Protein AF-A0AA40HRS0-F1 (afdb_monomer_lite)

InterPro domains:
  IPR004364 Aminoacyl-tRNA synthetase, class II (D/K/N) [PF00152] (25-100)
  IPR045864 Class II Aminoacyl-tRNA synthetase/Biotinyl protein ligase (BPL) and lipoyl protein ligase (LPL) [G3DSA:3.30.930.10] (1-107)
  IPR045864 Class II Aminoacyl-tRNA synthetase/Biotinyl protein ligase (BPL) and lipoyl protein ligase (LPL) [SSF55681] (25-100)

Structure (mmCIF, N/CA/C/O backbone):
data_AF-A0AA40HRS0-F1
#
_entry.id   AF-A0AA40HRS0-F1
#
loop_
_atom_site.group_PDB
_atom_site.id
_atom_site.type_symbol
_atom_site.label_atom_id
_atom_site.label_alt_id
_atom_site.label_comp_id
_atom_site.label_asym_id
_atom_site.label_entity_id
_atom_site.label_seq_id
_atom_site.pdbx_PDB_ins_code
_atom_site.Cartn_x
_atom_site.Cartn_y
_atom_site.Cartn_z
_atom_site.occupancy
_atom_site.B_iso_or_equiv
_atom_site.auth_seq_id
_atom_site.auth_comp_id
_atom_site.auth_asym_id
_atom_site.auth_atom_id
_atom_site.pdbx_PDB_model_num
ATOM 1 N N . MET A 1 1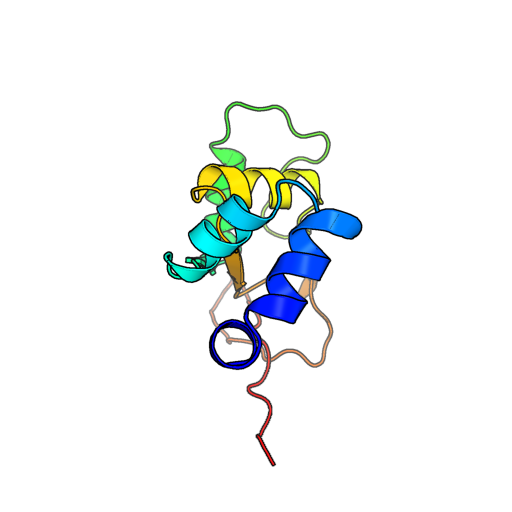 ? 8.165 -14.878 -22.485 1.00 63.72 1 MET A N 1
ATOM 2 C CA . MET A 1 1 ? 7.855 -13.561 -21.877 1.00 63.72 1 MET A CA 1
ATOM 3 C C . MET A 1 1 ? 8.336 -12.490 -22.846 1.00 63.72 1 MET A C 1
ATOM 5 O O . MET A 1 1 ? 9.432 -12.662 -23.360 1.00 63.72 1 MET A O 1
ATOM 9 N N . VAL A 1 2 ? 7.557 -11.436 -23.126 1.00 75.69 2 VAL A N 1
ATOM 10 C CA . VAL A 1 2 ? 7.869 -10.414 -24.160 1.00 75.69 2 VAL A CA 1
ATOM 11 C C . VAL A 1 2 ? 9.295 -9.861 -24.035 1.00 75.69 2 VAL A C 1
ATOM 13 O O . VAL A 1 2 ? 9.987 -9.716 -25.035 1.00 75.69 2 VAL A O 1
ATOM 16 N N . LEU A 1 3 ? 9.775 -9.680 -22.802 1.00 77.12 3 LEU A N 1
ATOM 17 C CA . LEU A 1 3 ? 11.139 -9.234 -22.497 1.00 77.12 3 LEU A CA 1
ATOM 18 C C . LEU A 1 3 ? 12.250 -10.132 -23.076 1.00 77.12 3 LEU A C 1
ATOM 20 O O . LEU A 1 3 ? 13.326 -9.634 -23.383 1.00 77.12 3 LEU A O 1
ATOM 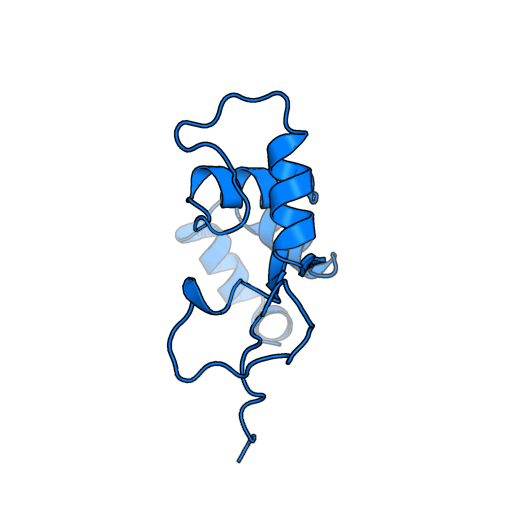24 N N . ALA A 1 4 ? 12.000 -11.435 -23.226 1.00 78.00 4 ALA A N 1
ATOM 25 C CA . ALA A 1 4 ? 12.944 -12.386 -23.820 1.00 78.00 4 ALA A CA 1
ATOM 26 C C . ALA A 1 4 ? 12.735 -12.564 -25.332 1.00 78.00 4 ALA A C 1
ATOM 28 O O . ALA A 1 4 ? 13.667 -12.919 -26.044 1.00 78.00 4 ALA A O 1
ATOM 29 N N . SER A 1 5 ? 11.511 -12.343 -25.816 1.00 83.12 5 SER A N 1
ATOM 30 C CA . SER A 1 5 ? 11.137 -12.570 -27.215 1.00 83.12 5 SER A CA 1
ATOM 31 C C . SER A 1 5 ? 11.406 -11.360 -28.116 1.00 83.12 5 SER A C 1
ATOM 33 O O . SER A 1 5 ? 11.691 -11.555 -29.291 1.00 83.12 5 SER A O 1
ATOM 35 N N . CYS A 1 6 ? 11.346 -10.136 -27.576 1.00 87.62 6 CYS A N 1
ATOM 36 C CA . CYS A 1 6 ? 11.470 -8.887 -28.339 1.00 87.62 6 CYS A CA 1
ATOM 37 C C . CYS A 1 6 ? 12.424 -7.882 -27.651 1.00 87.62 6 CYS A C 1
ATOM 39 O O . CYS A 1 6 ? 11.984 -6.829 -27.182 1.00 87.62 6 CYS A O 1
ATOM 41 N N . PRO A 1 7 ? 13.733 -8.177 -27.540 1.00 85.12 7 PRO A N 1
ATOM 42 C CA . PRO A 1 7 ? 14.678 -7.306 -26.833 1.00 85.12 7 PRO A CA 1
ATOM 43 C C . PRO A 1 7 ? 14.905 -5.954 -27.533 1.00 85.12 7 PRO A C 1
ATOM 45 O O . PRO A 1 7 ? 15.162 -4.953 -26.864 1.00 85.12 7 PRO A O 1
ATOM 48 N N . GLU A 1 8 ? 14.788 -5.909 -28.861 1.00 86.25 8 GLU A N 1
ATOM 49 C CA . GLU A 1 8 ? 14.982 -4.698 -29.670 1.00 86.25 8 GLU A CA 1
ATOM 50 C C . GLU A 1 8 ? 13.875 -3.664 -29.424 1.00 86.25 8 GLU A C 1
ATOM 52 O O . GLU A 1 8 ? 14.166 -2.496 -29.158 1.00 86.25 8 GLU A O 1
ATOM 57 N N . ASP A 1 9 ? 12.616 -4.107 -29.392 1.00 86.06 9 ASP A N 1
ATOM 58 C CA . ASP A 1 9 ? 11.467 -3.250 -29.079 1.00 86.06 9 ASP A CA 1
ATOM 59 C C . ASP A 1 9 ? 11.546 -2.713 -27.645 1.00 86.06 9 ASP A C 1
ATOM 61 O O . ASP A 1 9 ? 11.296 -1.536 -27.382 1.00 86.06 9 ASP A O 1
ATOM 65 N N . VAL A 1 10 ? 11.967 -3.556 -26.697 1.00 85.44 10 VAL A N 1
ATOM 66 C CA . VAL A 1 10 ? 12.169 -3.147 -25.299 1.00 85.44 10 VAL A CA 1
ATOM 67 C C . VAL A 1 10 ? 13.286 -2.101 -25.194 1.00 85.44 10 VAL A C 1
ATOM 69 O O . VAL A 1 10 ? 13.153 -1.125 -24.451 1.00 85.44 10 VAL A O 1
ATOM 72 N N . ALA A 1 11 ? 14.370 -2.251 -25.960 1.00 85.62 11 ALA A N 1
ATOM 73 C CA . ALA A 1 11 ? 15.443 -1.263 -26.017 1.00 85.62 11 ALA A CA 1
ATOM 74 C C . ALA A 1 11 ? 14.973 0.074 -26.618 1.00 85.62 11 ALA A C 1
ATOM 76 O O . ALA A 1 11 ? 15.343 1.136 -26.108 1.00 85.62 11 ALA A O 1
ATOM 77 N N . LEU A 1 12 ? 14.120 0.036 -27.647 1.00 87.94 12 LEU A N 1
ATOM 78 C CA . LEU A 1 12 ? 13.479 1.224 -28.214 1.00 87.94 12 LEU A CA 1
ATOM 79 C C . LEU A 1 12 ? 12.628 1.947 -27.153 1.00 87.94 12 LEU A C 1
ATOM 81 O O . LEU A 1 12 ? 12.789 3.153 -26.950 1.00 87.94 12 LEU A O 1
ATOM 85 N N . CYS A 1 13 ? 11.791 1.213 -26.415 1.00 85.69 13 CYS A N 1
ATOM 86 C CA . CYS A 1 13 ? 10.978 1.753 -25.322 1.00 85.69 13 CYS A CA 1
ATOM 87 C C . CYS A 1 13 ? 11.836 2.408 -24.228 1.00 85.69 13 CYS A C 1
ATOM 89 O O . CYS A 1 13 ? 11.544 3.528 -23.800 1.00 85.69 13 CYS A O 1
ATOM 91 N N . HIS A 1 14 ? 12.930 1.761 -23.809 1.00 86.00 14 HIS A N 1
ATOM 92 C CA . HIS A 1 14 ? 13.864 2.342 -22.839 1.00 86.00 14 HIS A CA 1
ATOM 93 C C . HIS A 1 14 ? 14.542 3.615 -23.356 1.00 86.00 14 HIS A C 1
ATOM 95 O O . HIS A 1 14 ? 14.833 4.510 -22.569 1.00 86.00 14 HIS A O 1
ATOM 101 N N . ARG A 1 15 ? 14.800 3.717 -24.663 1.00 84.75 15 ARG A N 1
ATOM 102 C CA . ARG A 1 15 ? 15.469 4.881 -25.254 1.00 84.75 15 ARG A CA 1
ATOM 103 C C . ARG A 1 15 ? 14.539 6.079 -25.435 1.00 84.75 15 ARG A C 1
ATOM 105 O O . ARG A 1 15 ? 14.973 7.203 -25.202 1.00 84.75 15 ARG A O 1
ATOM 112 N N . PHE A 1 16 ? 13.302 5.852 -25.873 1.00 88.31 16 PHE A N 1
ATOM 113 C CA . PHE A 1 16 ? 12.422 6.932 -26.338 1.00 88.31 16 PHE A CA 1
ATOM 114 C C . PHE A 1 16 ? 11.215 7.213 -25.440 1.00 88.31 16 PHE A C 1
ATOM 116 O O . PHE A 1 16 ? 10.691 8.321 -25.486 1.00 88.31 16 PHE A O 1
ATOM 123 N N . ILE A 1 17 ? 10.775 6.249 -24.627 1.00 85.44 17 ILE A N 1
ATOM 124 C CA . ILE A 1 17 ? 9.573 6.395 -23.789 1.00 85.44 17 ILE A CA 1
ATOM 125 C C . ILE A 1 17 ? 9.958 6.559 -22.319 1.00 85.44 17 ILE A C 1
ATOM 127 O O . ILE A 1 17 ? 9.468 7.461 -21.645 1.00 85.44 17 ILE A O 1
ATOM 131 N N . ALA A 1 18 ? 10.838 5.692 -21.816 1.00 78.62 18 ALA A N 1
ATOM 132 C CA . ALA A 1 18 ? 11.145 5.604 -20.390 1.00 78.62 18 ALA A CA 1
ATOM 133 C C . ALA A 1 18 ? 12.661 5.531 -20.117 1.00 78.62 18 ALA A C 1
ATOM 135 O O . ALA A 1 18 ? 13.150 4.517 -19.597 1.00 78.62 18 ALA A O 1
ATOM 136 N N . PRO A 1 19 ? 13.422 6.595 -20.444 1.00 78.25 19 PRO A N 1
ATOM 137 C CA . PRO A 1 19 ? 14.849 6.644 -20.149 1.00 78.25 19 PRO A CA 1
ATOM 138 C C . PRO A 1 19 ? 15.093 6.521 -18.639 1.00 78.25 19 PRO A C 1
ATOM 140 O O . PRO A 1 19 ? 14.424 7.158 -17.828 1.00 78.25 19 PRO A O 1
ATOM 143 N N . GLY A 1 20 ? 16.038 5.659 -18.254 1.00 78.69 20 GLY A N 1
ATOM 144 C CA . GLY A 1 20 ? 16.412 5.427 -16.851 1.00 78.69 20 GLY A CA 1
ATOM 145 C C . GLY A 1 20 ? 15.509 4.467 -16.063 1.00 78.69 20 GLY A C 1
ATOM 146 O O . GLY A 1 20 ? 15.783 4.215 -14.895 1.00 78.69 20 GLY A O 1
ATOM 147 N N . GLN A 1 21 ? 14.461 3.888 -16.666 1.00 82.94 21 GLN A N 1
ATOM 148 C CA . GLN A 1 21 ? 13.611 2.892 -15.984 1.00 82.94 21 GLN A CA 1
ATOM 149 C C . GLN A 1 21 ? 14.105 1.446 -16.132 1.00 82.94 21 GLN A C 1
ATOM 151 O O . GLN A 1 21 ? 13.599 0.560 -15.446 1.00 82.94 21 GLN A O 1
ATOM 156 N N . LYS A 1 22 ? 15.107 1.203 -16.989 1.00 84.81 22 LYS A N 1
ATOM 157 C CA . LYS A 1 22 ? 15.657 -0.136 -17.240 1.00 84.81 22 LYS A CA 1
ATOM 158 C C . LYS A 1 22 ? 16.158 -0.796 -15.954 1.00 84.81 22 LYS A C 1
ATOM 160 O O . LYS A 1 22 ? 15.736 -1.903 -15.639 1.00 84.81 22 LYS A O 1
ATOM 165 N N . ASP A 1 23 ? 16.987 -0.094 -15.185 1.00 86.94 23 ASP A N 1
ATOM 166 C CA . ASP A 1 23 ? 17.586 -0.645 -13.964 1.00 86.94 23 ASP A CA 1
ATOM 167 C C . ASP A 1 23 ? 16.525 -0.939 -12.901 1.00 86.94 23 ASP A C 1
ATOM 169 O O . ASP A 1 23 ? 16.581 -1.959 -12.218 1.00 86.94 23 ASP A O 1
ATOM 173 N N . ARG A 1 24 ? 15.499 -0.084 -12.808 1.00 85.75 24 ARG A N 1
ATOM 174 C CA . ARG A 1 24 ? 14.356 -0.312 -11.921 1.00 85.75 24 ARG A CA 1
ATOM 175 C C . ARG A 1 24 ? 13.552 -1.539 -12.348 1.00 85.75 24 ARG A C 1
ATOM 177 O O . ARG A 1 24 ? 13.173 -2.330 -11.489 1.00 85.75 24 ARG A O 1
ATOM 184 N N . LEU A 1 25 ? 13.296 -1.708 -13.645 1.00 86.56 25 LEU A N 1
ATOM 185 C CA . LEU A 1 25 ? 12.587 -2.876 -14.165 1.00 86.56 25 LEU A CA 1
ATOM 186 C C . LEU A 1 25 ? 13.383 -4.161 -13.904 1.00 86.56 25 LEU A C 1
ATOM 188 O O . LEU A 1 25 ? 12.827 -5.136 -13.410 1.00 86.56 25 LEU A O 1
ATOM 192 N N . GLU A 1 26 ? 14.687 -4.157 -14.175 1.00 87.31 26 GLU A N 1
ATOM 193 C CA . GLU A 1 26 ? 15.554 -5.304 -13.897 1.00 87.31 26 GLU A CA 1
ATOM 194 C C . GLU A 1 26 ? 15.631 -5.624 -12.400 1.00 87.31 26 GLU A C 1
ATOM 196 O O . GLU A 1 26 ? 15.594 -6.796 -12.028 1.00 87.31 26 GLU A O 1
ATOM 201 N N . HIS A 1 27 ? 15.693 -4.605 -11.537 1.00 88.38 27 HIS A N 1
ATOM 202 C CA . HIS A 1 27 ? 15.617 -4.779 -10.084 1.00 88.38 27 HIS A CA 1
ATOM 203 C C . HIS A 1 27 ? 14.300 -5.441 -9.677 1.00 88.38 27 HIS A C 1
ATOM 205 O O . HIS A 1 27 ? 14.307 -6.410 -8.925 1.00 88.38 27 HIS A O 1
ATOM 211 N N . MET A 1 28 ? 13.170 -4.982 -10.215 1.00 86.81 28 MET A N 1
ATOM 212 C CA . MET A 1 28 ? 11.862 -5.577 -9.931 1.00 86.81 28 MET A CA 1
ATOM 213 C C . MET A 1 28 ? 11.755 -7.027 -10.415 1.00 86.81 28 MET A C 1
ATOM 215 O O . MET A 1 28 ? 11.168 -7.844 -9.721 1.00 86.81 28 MET A O 1
ATOM 219 N N . LEU A 1 29 ? 12.334 -7.364 -11.571 1.00 87.50 29 LEU A N 1
ATOM 220 C CA . LEU A 1 29 ? 12.297 -8.724 -12.125 1.00 87.50 29 LEU A CA 1
ATOM 221 C C . LEU A 1 29 ? 13.179 -9.718 -11.356 1.00 87.50 29 LEU A C 1
ATOM 223 O O . LEU A 1 29 ? 12.912 -10.916 -11.388 1.00 87.50 29 LEU A O 1
ATOM 227 N N . LYS A 1 30 ? 14.246 -9.239 -10.706 1.00 89.31 30 LYS A N 1
ATOM 228 C CA . LYS A 1 30 ? 15.177 -10.079 -9.933 1.00 89.31 30 LYS A CA 1
ATOM 229 C C . LYS A 1 30 ? 14.692 -10.370 -8.515 1.00 89.31 30 LYS A C 1
ATOM 231 O O . LYS A 1 30 ? 15.149 -11.339 -7.918 1.00 89.31 30 LYS A O 1
ATOM 236 N N . ASN A 1 31 ? 13.821 -9.525 -7.969 1.00 89.44 31 ASN A N 1
ATOM 237 C CA . ASN A 1 31 ? 13.355 -9.633 -6.593 1.00 89.44 31 ASN A CA 1
ATOM 238 C C . ASN A 1 31 ? 11.932 -10.190 -6.534 1.00 89.44 31 ASN A C 1
ATOM 240 O O . ASN A 1 31 ? 11.087 -9.870 -7.367 1.00 89.44 31 ASN A O 1
ATOM 244 N N . ASN A 1 32 ? 11.648 -10.980 -5.501 1.00 89.38 32 ASN A N 1
ATOM 245 C CA . ASN A 1 32 ? 10.286 -11.425 -5.238 1.00 89.38 32 ASN A CA 1
ATOM 246 C C . ASN A 1 32 ? 9.451 -10.268 -4.693 1.00 89.38 32 ASN A C 1
ATOM 248 O O . ASN A 1 32 ? 9.933 -9.459 -3.901 1.00 89.38 32 ASN A O 1
ATOM 252 N N . PHE A 1 33 ? 8.184 -10.218 -5.093 1.00 91.62 33 PHE A N 1
ATOM 253 C CA . PHE A 1 33 ? 7.247 -9.242 -4.555 1.00 91.62 33 PHE A CA 1
ATOM 254 C C . PHE A 1 33 ? 6.884 -9.602 -3.120 1.00 91.62 33 PHE A C 1
ATOM 256 O O . PHE A 1 33 ? 6.642 -10.767 -2.795 1.00 91.62 33 PHE A O 1
ATOM 263 N N . LEU A 1 34 ? 6.856 -8.586 -2.262 1.00 93.69 34 LEU A N 1
ATOM 264 C CA . LEU A 1 34 ? 6.519 -8.761 -0.859 1.00 93.69 34 LEU A CA 1
ATOM 265 C C . LEU A 1 34 ? 4.997 -8.790 -0.714 1.00 93.69 34 LEU A C 1
ATOM 267 O O . LEU A 1 34 ? 4.304 -8.000 -1.349 1.00 93.69 34 LEU A O 1
ATOM 271 N N . THR A 1 35 ? 4.476 -9.669 0.135 1.00 95.50 35 THR A N 1
ATOM 272 C CA . THR A 1 35 ? 3.074 -9.632 0.564 1.00 95.50 35 THR A CA 1
ATOM 273 C C . THR A 1 35 ? 3.044 -9.436 2.070 1.00 95.50 35 THR A C 1
ATOM 275 O O . THR A 1 35 ? 3.673 -10.209 2.787 1.00 95.50 35 THR A O 1
ATOM 278 N N . ILE A 1 36 ? 2.338 -8.408 2.529 1.00 96.00 36 ILE A N 1
ATOM 279 C CA . ILE A 1 36 ? 2.150 -8.078 3.946 1.00 96.00 36 ILE A CA 1
ATOM 280 C C . ILE A 1 36 ? 0.665 -7.883 4.232 1.00 96.00 36 ILE A C 1
ATOM 282 O O . ILE A 1 36 ? -0.111 -7.505 3.355 1.00 96.00 36 ILE A O 1
ATOM 286 N N . SER A 1 37 ? 0.248 -8.136 5.461 1.00 95.75 37 SER A N 1
ATOM 287 C CA . SER A 1 37 ? -1.091 -7.793 5.923 1.00 95.75 37 SER A CA 1
ATOM 288 C C . SER A 1 37 ? -1.245 -6.283 6.129 1.00 95.75 37 SER A C 1
ATOM 290 O O . SER A 1 37 ? -0.275 -5.555 6.351 1.00 95.75 37 SER A O 1
ATOM 292 N N . TYR A 1 38 ? -2.485 -5.798 6.097 1.00 95.62 38 TYR A N 1
ATOM 293 C CA . TYR A 1 38 ? -2.812 -4.417 6.444 1.00 95.62 38 TYR A CA 1
ATOM 294 C C . TYR A 1 38 ? -2.351 -4.063 7.865 1.00 95.62 38 TYR A C 1
ATOM 296 O O . TYR A 1 38 ? -1.831 -2.973 8.088 1.00 95.62 38 TYR A O 1
ATOM 304 N N . THR A 1 39 ? -2.486 -4.992 8.815 1.00 95.06 39 THR A N 1
ATOM 305 C CA . THR A 1 39 ? -2.034 -4.789 10.197 1.00 95.06 39 THR A CA 1
ATOM 306 C C . THR A 1 39 ? -0.523 -4.556 10.257 1.00 95.06 39 THR A C 1
ATOM 308 O O . THR A 1 39 ? -0.094 -3.556 10.830 1.00 95.06 39 THR A O 1
ATOM 311 N N . GLU A 1 40 ? 0.274 -5.390 9.581 1.00 96.38 40 GLU A N 1
ATOM 312 C CA . GLU A 1 40 ? 1.728 -5.190 9.475 1.00 96.38 40 GLU A CA 1
ATOM 313 C C . GLU A 1 40 ? 2.072 -3.866 8.780 1.00 96.38 40 GLU A C 1
ATOM 315 O O . GLU A 1 40 ? 2.963 -3.142 9.221 1.00 96.38 40 GLU A O 1
ATOM 320 N N . ALA A 1 41 ? 1.343 -3.503 7.719 1.00 97.06 41 ALA A N 1
ATOM 321 C CA . ALA A 1 41 ? 1.549 -2.237 7.022 1.00 97.06 41 ALA A CA 1
ATOM 322 C C . ALA A 1 41 ? 1.341 -1.030 7.958 1.00 97.06 41 ALA A C 1
ATOM 324 O O . ALA A 1 41 ? 2.172 -0.122 7.985 1.00 97.06 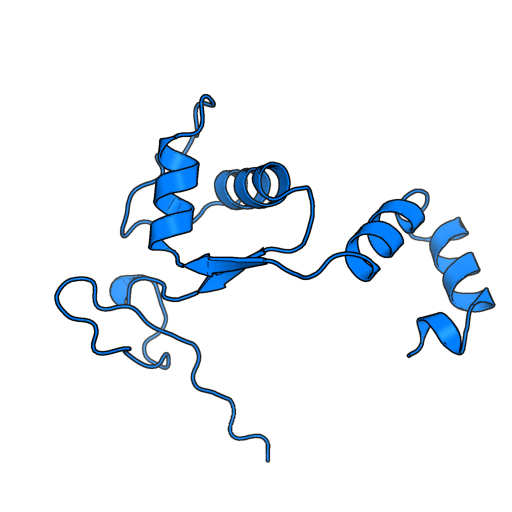41 ALA A O 1
ATOM 325 N N . VAL A 1 42 ? 0.273 -1.029 8.761 1.00 96.62 42 VAL A N 1
ATOM 326 C CA . VAL A 1 42 ? 0.004 0.033 9.746 1.00 96.62 42 VAL A CA 1
ATOM 327 C C . VAL A 1 42 ? 1.070 0.064 10.843 1.00 96.62 42 VAL A C 1
ATOM 329 O O . VAL A 1 42 ? 1.491 1.148 11.243 1.00 96.62 42 VAL A O 1
ATOM 332 N N . GLU A 1 43 ? 1.546 -1.087 11.318 1.00 96.56 43 GLU A N 1
ATOM 333 C CA . GLU A 1 43 ? 2.628 -1.155 12.310 1.00 96.56 43 GLU A CA 1
ATOM 334 C C . GLU A 1 43 ? 3.939 -0.562 11.779 1.00 96.56 43 GLU A C 1
ATOM 336 O O . GLU A 1 43 ? 4.552 0.265 12.458 1.00 96.56 43 GLU A O 1
ATOM 341 N N . ILE A 1 44 ? 4.326 -0.902 10.544 1.00 96.88 44 ILE A N 1
ATOM 342 C CA . ILE A 1 44 ? 5.501 -0.329 9.868 1.00 96.88 44 ILE A CA 1
ATOM 343 C C . ILE A 1 44 ? 5.372 1.194 9.762 1.00 96.88 44 ILE A C 1
ATOM 345 O O . ILE A 1 44 ? 6.321 1.927 10.045 1.00 96.88 44 ILE A O 1
ATOM 349 N N . LEU A 1 45 ? 4.193 1.687 9.377 1.00 96.94 45 LEU A N 1
ATOM 350 C CA . LEU A 1 45 ? 3.937 3.120 9.243 1.00 96.94 45 LEU A CA 1
ATOM 351 C C . LEU A 1 45 ? 3.988 3.841 10.594 1.00 96.94 45 LEU A C 1
ATOM 353 O O . LEU A 1 45 ? 4.555 4.925 10.681 1.00 96.94 45 LEU A O 1
ATOM 357 N N . LYS A 1 46 ? 3.464 3.237 11.665 1.00 95.25 46 LYS A N 1
ATOM 358 C CA . LYS A 1 46 ? 3.527 3.804 13.023 1.00 95.25 46 LYS A CA 1
ATOM 359 C C . LYS A 1 46 ? 4.947 3.865 13.586 1.00 95.25 46 LYS A C 1
ATOM 361 O O . LYS A 1 46 ? 5.240 4.740 14.394 1.00 95.25 46 LYS A O 1
ATOM 366 N N . GLN A 1 47 ? 5.820 2.947 13.176 1.00 95.38 47 GLN A N 1
ATOM 367 C CA . GLN A 1 47 ? 7.235 2.938 13.564 1.00 95.38 47 GLN A CA 1
ATOM 368 C C . GLN A 1 47 ? 8.096 3.892 12.724 1.00 95.38 47 GLN A C 1
ATOM 370 O O . GLN A 1 47 ? 9.270 4.108 13.038 1.00 95.38 47 GLN A O 1
ATOM 375 N N . ALA A 1 48 ? 7.544 4.471 11.656 1.00 93.94 48 ALA A N 1
ATOM 376 C CA . ALA A 1 48 ? 8.278 5.388 10.808 1.00 93.94 48 ALA A CA 1
ATOM 377 C C . ALA A 1 48 ? 8.642 6.670 11.566 1.00 93.94 48 ALA A C 1
ATOM 379 O O . ALA A 1 48 ? 7.810 7.307 12.202 1.00 93.94 48 ALA A O 1
ATOM 380 N N . SER A 1 49 ? 9.890 7.114 11.425 1.00 89.38 49 SER A N 1
ATOM 381 C CA . SER A 1 49 ? 10.353 8.375 12.023 1.00 89.38 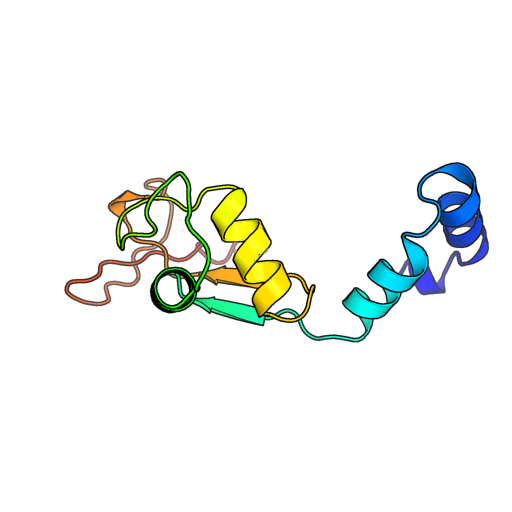49 SER A CA 1
ATOM 382 C C . SER A 1 49 ? 9.920 9.627 11.247 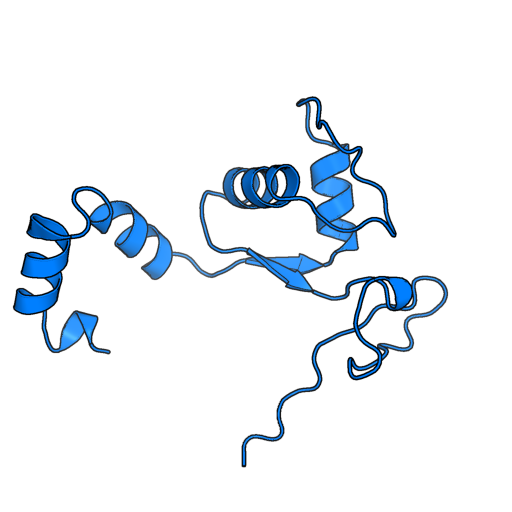1.00 89.38 49 SER A C 1
ATOM 384 O O . SER A 1 49 ? 10.345 10.728 11.589 1.00 89.38 49 SER A O 1
ATOM 386 N N . GLN A 1 50 ? 9.143 9.477 10.169 1.00 90.75 50 GLN A N 1
ATOM 387 C CA . GLN A 1 50 ? 8.672 10.600 9.360 1.00 90.75 50 GLN A CA 1
ATOM 388 C C . GLN A 1 50 ? 7.276 11.041 9.798 1.00 90.75 50 GLN A C 1
ATOM 390 O O . GLN A 1 50 ? 6.444 10.218 10.171 1.00 90.75 50 GLN A O 1
ATOM 395 N N . ASN A 1 51 ? 7.006 12.339 9.690 1.00 91.81 51 ASN A N 1
ATOM 396 C CA . ASN A 1 51 ? 5.670 12.870 9.926 1.00 91.81 51 ASN A CA 1
ATOM 397 C C . ASN A 1 51 ? 4.819 12.666 8.672 1.00 91.81 51 ASN A C 1
ATOM 399 O O . ASN A 1 51 ? 5.181 13.149 7.597 1.00 91.81 51 ASN A O 1
ATOM 403 N N . PHE A 1 52 ? 3.701 11.964 8.823 1.00 95.31 52 PHE A N 1
ATOM 404 C CA . PHE A 1 52 ? 2.683 11.836 7.786 1.00 95.31 52 PHE A CA 1
ATOM 405 C C . PHE A 1 52 ? 1.650 12.950 7.918 1.00 95.31 52 PHE A C 1
ATOM 407 O O . PHE A 1 52 ? 1.361 13.412 9.024 1.00 95.31 52 PHE A O 1
ATOM 414 N N . THR A 1 53 ? 1.091 13.374 6.788 1.00 95.12 53 THR A N 1
ATOM 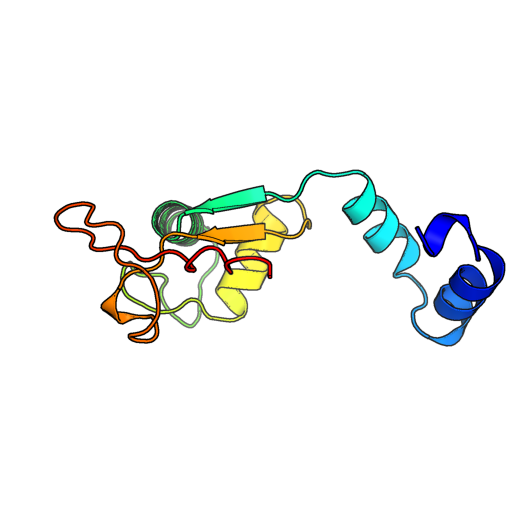415 C CA . THR A 1 53 ? -0.018 14.337 6.774 1.00 95.12 53 THR A CA 1
ATOM 416 C C . THR A 1 53 ? -1.287 13.689 7.326 1.00 95.12 53 THR A C 1
ATOM 418 O O . THR A 1 53 ? -2.026 14.315 8.085 1.00 95.12 53 THR A O 1
ATOM 421 N N . PHE A 1 54 ? -1.515 12.424 6.975 1.00 93.12 54 PHE A N 1
ATOM 422 C CA . PHE A 1 54 ? -2.584 11.583 7.491 1.00 93.12 54 PHE A CA 1
ATOM 423 C C . PHE A 1 54 ? -1.989 10.581 8.473 1.00 93.12 54 PHE A C 1
ATOM 425 O O . PHE A 1 54 ? -1.086 9.827 8.133 1.00 93.12 54 PHE A O 1
ATOM 432 N N . THR A 1 55 ? -2.459 10.568 9.717 1.00 94.25 55 THR A N 1
ATOM 433 C CA . THR A 1 55 ? -1.904 9.652 10.715 1.00 94.25 55 THR A CA 1
ATOM 434 C C . THR A 1 55 ? -2.260 8.203 10.357 1.00 94.25 55 THR A C 1
ATOM 436 O O . THR A 1 55 ? -3.441 7.898 10.178 1.00 94.25 55 THR A O 1
ATOM 439 N N . PRO A 1 56 ? -1.273 7.294 10.245 1.00 93.81 56 PRO A N 1
ATOM 440 C CA . PRO A 1 56 ? -1.542 5.894 9.955 1.00 93.81 56 PRO A CA 1
ATOM 441 C C . PRO A 1 56 ? -2.177 5.216 11.174 1.00 93.81 56 PRO A C 1
ATOM 443 O O . PRO A 1 56 ? -1.526 4.950 12.189 1.00 93.81 56 PRO A O 1
ATOM 446 N N . GLU A 1 57 ? -3.463 4.905 11.060 1.00 94.38 57 GLU A N 1
ATOM 447 C CA . GLU A 1 57 ? -4.244 4.239 12.096 1.00 94.38 57 GLU A CA 1
ATOM 448 C C . GLU A 1 57 ? -4.941 3.000 11.548 1.00 94.38 57 GLU A C 1
ATOM 450 O O . GLU A 1 57 ? -5.283 2.913 10.370 1.00 94.38 57 GLU A O 1
ATOM 455 N N . TRP A 1 58 ? -5.139 2.015 12.424 1.00 94.56 58 TRP A N 1
ATOM 456 C CA . TRP A 1 58 ? -5.817 0.787 12.039 1.00 94.56 58 TRP A CA 1
ATOM 457 C C . TRP A 1 58 ? -7.305 1.086 11.846 1.00 94.56 58 TRP A C 1
ATOM 459 O O . TRP A 1 58 ? -7.933 1.670 12.726 1.00 94.56 58 TRP A O 1
ATOM 469 N N . GLY A 1 59 ? -7.861 0.692 10.701 1.00 92.38 59 GLY A N 1
ATOM 470 C CA . GLY A 1 59 ? -9.229 1.035 10.308 1.00 92.38 59 GLY A CA 1
ATOM 471 C C . GLY A 1 59 ? -9.338 2.317 9.479 1.00 92.38 59 GLY A C 1
ATOM 472 O O . GLY A 1 59 ? -10.446 2.676 9.094 1.00 92.38 59 GLY A O 1
ATOM 473 N N . VAL A 1 60 ? -8.217 2.972 9.151 1.00 93.25 60 VAL A N 1
ATOM 474 C CA . VAL A 1 60 ? -8.154 4.104 8.212 1.00 93.25 60 VAL A CA 1
ATOM 475 C C . VAL A 1 60 ? -7.487 3.661 6.909 1.00 93.25 60 VAL A C 1
ATOM 477 O O . VAL A 1 60 ? -6.547 2.862 6.916 1.00 93.25 60 VAL A O 1
ATOM 480 N N . ASP A 1 61 ? -7.985 4.146 5.774 1.00 93.56 61 ASP A N 1
ATOM 481 C CA . ASP A 1 61 ? -7.426 3.778 4.474 1.00 93.56 61 ASP A CA 1
ATOM 482 C C . ASP A 1 61 ? -5.986 4.296 4.295 1.00 93.56 61 ASP A C 1
ATOM 484 O O . ASP A 1 61 ? -5.566 5.289 4.898 1.00 93.56 61 ASP A O 1
ATOM 488 N N . LEU A 1 62 ? -5.198 3.602 3.473 1.00 95.25 62 LEU A N 1
ATOM 489 C CA . LEU A 1 62 ? -3.823 4.010 3.201 1.00 95.25 62 LEU A CA 1
ATOM 490 C C . LEU A 1 62 ? -3.802 5.116 2.141 1.00 95.25 62 LEU A C 1
ATOM 492 O O . LEU A 1 62 ? -4.381 4.986 1.069 1.00 95.25 62 LEU A O 1
ATOM 496 N N . HIS A 1 63 ? -3.082 6.199 2.426 1.00 95.31 63 HIS A N 1
ATOM 497 C CA . HIS A 1 63 ? -2.869 7.289 1.485 1.00 95.31 63 HIS A CA 1
ATOM 498 C C . HIS A 1 63 ? -1.597 7.066 0.660 1.00 95.31 63 HIS A C 1
ATOM 500 O O . HIS A 1 63 ? -0.692 6.330 1.053 1.00 95.31 63 HIS A O 1
ATOM 506 N N . THR A 1 64 ? -1.464 7.785 -0.454 1.00 96.06 64 THR A N 1
ATOM 507 C CA . THR A 1 64 ? -0.294 7.704 -1.346 1.00 96.06 64 THR A CA 1
ATOM 508 C C . THR A 1 64 ? 1.048 7.924 -0.635 1.00 96.06 64 THR A C 1
ATOM 510 O O . THR A 1 64 ? 2.069 7.375 -1.051 1.00 96.06 64 THR A O 1
ATOM 513 N N . GLU A 1 65 ? 1.092 8.726 0.433 1.00 96.44 65 GLU A N 1
ATOM 514 C CA . GLU A 1 65 ? 2.314 8.890 1.233 1.00 96.44 65 GLU A CA 1
ATOM 515 C C . GLU A 1 65 ? 2.686 7.616 2.009 1.00 96.44 65 GLU A C 1
ATOM 517 O O . GLU A 1 65 ? 3.868 7.271 2.082 1.00 96.44 65 GLU A O 1
ATOM 522 N N . HIS A 1 66 ? 1.687 6.879 2.503 1.00 96.81 66 HIS A N 1
ATOM 523 C CA . HIS A 1 66 ? 1.861 5.595 3.180 1.00 96.81 66 HIS A CA 1
ATOM 524 C C . HIS A 1 66 ? 2.374 4.540 2.201 1.00 96.81 66 HIS A C 1
ATOM 526 O O . HIS A 1 66 ? 3.373 3.878 2.467 1.00 96.81 66 HIS A O 1
ATOM 532 N N . GLU A 1 67 ? 1.750 4.440 1.027 1.00 96.25 67 GLU A N 1
ATOM 533 C CA . GLU A 1 67 ? 2.142 3.492 -0.022 1.00 96.25 67 GLU A CA 1
ATOM 534 C C . GLU A 1 67 ? 3.592 3.710 -0.473 1.00 96.25 67 GLU A C 1
ATOM 536 O O . GLU A 1 67 ? 4.385 2.770 -0.546 1.00 96.25 67 GLU A O 1
ATOM 541 N N . LYS A 1 68 ? 3.976 4.971 -0.722 1.00 95.62 68 LYS A N 1
ATOM 542 C CA . LYS A 1 68 ? 5.353 5.327 -1.095 1.00 95.62 68 LYS A CA 1
ATOM 543 C C . LYS A 1 68 ? 6.350 4.968 0.001 1.00 95.62 68 LYS A C 1
ATOM 545 O O . LYS A 1 68 ? 7.449 4.504 -0.310 1.00 95.62 68 LYS A O 1
ATOM 550 N N . TYR A 1 69 ? 5.983 5.189 1.263 1.00 97.00 69 TYR A N 1
ATOM 551 C CA . TYR A 1 69 ? 6.829 4.813 2.388 1.00 97.00 69 TYR A CA 1
ATOM 552 C C . TYR A 1 69 ? 7.022 3.299 2.457 1.00 97.00 69 TYR A C 1
ATOM 554 O O . TYR A 1 69 ? 8.164 2.853 2.530 1.00 97.00 69 TYR A O 1
ATOM 562 N N . LEU A 1 70 ? 5.943 2.517 2.362 1.00 96.94 70 LEU A N 1
ATOM 563 C CA . LEU A 1 70 ? 5.997 1.053 2.401 1.00 96.94 70 LEU A CA 1
ATOM 564 C C . LEU A 1 70 ? 6.879 0.494 1.280 1.00 96.94 70 LEU A C 1
ATOM 566 O O . LEU A 1 70 ? 7.778 -0.295 1.549 1.00 96.94 70 LEU A O 1
ATOM 570 N N . VAL A 1 71 ? 6.714 0.970 0.042 1.00 95.44 71 VAL A N 1
ATOM 571 C CA . VAL A 1 71 ? 7.566 0.550 -1.086 1.00 95.44 71 VAL A CA 1
ATOM 572 C C . VAL A 1 71 ? 9.041 0.847 -0.810 1.00 95.44 71 VAL A C 1
ATOM 574 O O . VAL A 1 71 ? 9.898 -0.004 -1.051 1.00 95.44 71 VAL A O 1
ATOM 577 N N . LYS A 1 72 ? 9.357 2.032 -0.273 1.00 94.75 72 LYS A N 1
ATOM 578 C CA . LYS A 1 72 ? 10.736 2.402 0.068 1.00 94.75 72 LYS A CA 1
ATOM 579 C C . LYS A 1 72 ? 11.289 1.548 1.212 1.00 94.75 72 LYS A C 1
ATOM 581 O O . LYS A 1 72 ? 12.421 1.078 1.117 1.00 94.75 72 LYS A O 1
ATOM 586 N N . HIS A 1 73 ? 10.498 1.342 2.263 1.00 94.81 73 HIS A N 1
ATOM 587 C CA . HIS A 1 73 ? 10.851 0.537 3.432 1.00 94.81 73 HIS A CA 1
ATOM 588 C C . HIS A 1 73 ? 11.133 -0.919 3.041 1.00 94.81 73 HIS A C 1
ATOM 590 O O . HIS A 1 73 ? 12.109 -1.507 3.495 1.00 94.81 73 HIS A O 1
ATOM 596 N N . CYS A 1 74 ? 10.344 -1.470 2.120 1.00 93.88 74 CYS A N 1
ATOM 597 C CA . CYS A 1 74 ? 10.477 -2.841 1.639 1.00 93.88 74 CYS A CA 1
ATOM 598 C C . CYS A 1 74 ? 11.540 -3.025 0.539 1.00 93.88 74 CYS A C 1
ATOM 600 O O . CYS A 1 74 ? 11.607 -4.095 -0.052 1.00 93.88 74 CYS A O 1
ATOM 602 N N . GLY A 1 75 ? 12.380 -2.022 0.250 1.00 92.38 75 GLY A N 1
ATOM 603 C CA . GLY A 1 75 ? 13.506 -2.164 -0.687 1.00 92.38 75 GLY A CA 1
ATOM 604 C C . GLY A 1 75 ? 13.218 -1.749 -2.134 1.00 92.38 75 GLY A C 1
ATOM 605 O O . GLY A 1 75 ? 13.885 -2.217 -3.059 1.00 92.38 75 GLY A O 1
ATOM 606 N N . ASN A 1 76 ? 12.252 -0.850 -2.344 1.00 92.06 76 ASN A N 1
ATOM 607 C CA . ASN A 1 76 ? 11.831 -0.338 -3.656 1.00 92.06 76 ASN A CA 1
ATOM 608 C C . ASN A 1 76 ? 11.351 -1.432 -4.624 1.00 92.06 76 ASN A C 1
ATOM 610 O O . ASN A 1 76 ? 11.586 -1.367 -5.833 1.00 92.06 76 ASN A O 1
ATOM 614 N N . ILE A 1 77 ? 10.656 -2.428 -4.082 1.00 92.19 77 ILE A N 1
ATOM 615 C CA . ILE A 1 77 ? 9.986 -3.498 -4.826 1.00 92.19 77 ILE A CA 1
ATOM 616 C C . ILE A 1 77 ? 8.464 -3.361 -4.680 1.00 92.19 77 ILE A C 1
ATOM 618 O O . ILE A 1 77 ? 8.001 -2.719 -3.736 1.00 92.19 77 ILE A O 1
ATOM 622 N N . PRO A 1 78 ? 7.663 -3.931 -5.597 1.00 93.19 78 PRO A N 1
ATOM 623 C CA . PRO A 1 78 ? 6.218 -3.997 -5.424 1.00 93.19 78 PRO A CA 1
ATOM 624 C C . PRO A 1 78 ? 5.846 -4.725 -4.128 1.00 93.19 78 PRO A C 1
ATOM 626 O O . PRO A 1 78 ? 6.396 -5.787 -3.822 1.00 93.19 78 PRO A O 1
ATOM 629 N N . VAL A 1 79 ? 4.899 -4.143 -3.393 1.00 95.00 79 VAL A N 1
ATOM 630 C CA . VAL A 1 79 ? 4.371 -4.679 -2.136 1.00 95.00 79 VAL A CA 1
ATOM 631 C C . VAL A 1 79 ? 2.868 -4.873 -2.292 1.00 95.00 79 VAL A C 1
ATOM 633 O O . VAL A 1 79 ? 2.156 -3.937 -2.650 1.00 95.00 79 VAL A O 1
ATOM 636 N N . PHE A 1 80 ? 2.389 -6.080 -2.016 1.00 95.25 80 PHE A N 1
ATOM 637 C CA . PHE A 1 80 ? 0.970 -6.389 -1.907 1.00 95.25 80 PHE A CA 1
ATOM 638 C C . PHE A 1 80 ? 0.539 -6.264 -0.454 1.00 95.25 80 PHE A C 1
ATOM 640 O O . PHE A 1 80 ? 1.124 -6.897 0.423 1.00 95.25 80 PHE A O 1
ATOM 647 N N . VAL A 1 81 ? -0.500 -5.471 -0.212 1.00 95.56 81 VAL A N 1
ATOM 648 C CA . VAL A 1 81 ? -1.141 -5.373 1.099 1.00 95.56 81 VAL A CA 1
ATOM 649 C C . VAL A 1 81 ? -2.440 -6.174 1.054 1.00 95.56 81 VAL A C 1
ATOM 651 O O . VAL A 1 81 ? -3.284 -5.939 0.190 1.00 95.56 81 VAL A O 1
ATOM 654 N N . ILE A 1 82 ? -2.592 -7.141 1.956 1.00 94.25 82 ILE A N 1
ATOM 655 C CA . ILE A 1 82 ? -3.747 -8.051 2.023 1.00 94.25 82 ILE A CA 1
ATOM 656 C C . ILE A 1 82 ? -4.463 -7.946 3.371 1.00 94.25 82 ILE A C 1
ATOM 658 O O . ILE A 1 82 ? -3.949 -7.336 4.304 1.00 94.25 82 ILE A O 1
ATOM 662 N N . ASN A 1 83 ? -5.635 -8.573 3.497 1.00 93.44 83 ASN A N 1
ATOM 663 C CA . ASN A 1 83 ? -6.396 -8.629 4.751 1.00 93.44 83 ASN A CA 1
ATOM 664 C C . ASN A 1 83 ? -6.746 -7.232 5.286 1.00 93.44 83 ASN A C 1
ATOM 666 O O . ASN A 1 83 ? -6.503 -6.912 6.447 1.00 93.44 83 ASN A O 1
ATOM 670 N N . TYR A 1 84 ? -7.304 -6.385 4.417 1.00 94.25 84 TYR A N 1
ATOM 671 C CA . TYR A 1 84 ? -7.823 -5.079 4.829 1.00 94.25 84 TYR A CA 1
ATOM 672 C C . TYR A 1 84 ? -9.040 -5.242 5.749 1.00 94.25 84 TYR A C 1
ATOM 674 O O . TYR A 1 84 ? -9.776 -6.214 5.590 1.00 94.25 84 TYR A O 1
ATOM 682 N N . PRO A 1 85 ? -9.316 -4.286 6.650 1.00 93.44 85 PRO A N 1
ATOM 683 C CA . PRO A 1 85 ? -10.551 -4.258 7.425 1.00 93.44 85 PRO A CA 1
ATOM 684 C C . PRO A 1 85 ? -11.785 -4.307 6.517 1.00 93.44 85 PRO A C 1
ATOM 686 O O . PRO A 1 85 ? -11.861 -3.569 5.530 1.00 93.44 85 PRO A O 1
ATOM 689 N N . LEU A 1 86 ? -12.776 -5.129 6.874 1.00 91.00 86 LEU A N 1
ATOM 690 C CA . LEU A 1 86 ? -14.037 -5.291 6.140 1.00 91.00 86 LEU A CA 1
ATOM 691 C C . LEU A 1 86 ? -14.730 -3.947 5.885 1.00 91.00 86 LEU A C 1
ATOM 693 O O . LEU A 1 86 ? -15.206 -3.697 4.782 1.00 91.00 86 LEU A O 1
ATOM 697 N N . ALA A 1 87 ? -14.721 -3.055 6.879 1.00 90.00 87 ALA A N 1
ATOM 698 C CA . ALA A 1 87 ? -15.346 -1.736 6.794 1.00 90.00 87 ALA A CA 1
ATOM 699 C C . ALA A 1 87 ? -14.708 -0.801 5.746 1.00 90.00 87 ALA A C 1
ATOM 701 O O . ALA A 1 87 ? -15.356 0.146 5.307 1.00 90.00 87 ALA A O 1
ATOM 702 N N . LEU A 1 88 ? -13.459 -1.055 5.337 1.00 91.00 88 LEU A N 1
ATOM 703 C CA . LEU A 1 88 ? -12.731 -0.239 4.358 1.00 91.00 88 LEU A CA 1
ATOM 704 C C . LEU A 1 88 ? -12.879 -0.737 2.919 1.00 91.00 88 LEU A C 1
ATOM 706 O O . LEU A 1 88 ? -12.356 -0.113 1.994 1.00 91.00 88 LEU A O 1
ATOM 710 N N . LYS A 1 89 ? -13.537 -1.878 2.704 1.00 89.50 89 LYS A N 1
ATOM 711 C CA . LYS A 1 89 ? -13.574 -2.529 1.397 1.00 89.50 89 LYS A CA 1
ATOM 712 C C . LYS A 1 89 ? -14.998 -2.791 0.908 1.00 89.50 89 LYS A C 1
ATOM 714 O O . LYS A 1 89 ? -15.936 -2.866 1.697 1.00 89.50 89 LYS A O 1
ATOM 719 N N . PRO A 1 90 ? -15.183 -2.926 -0.417 1.00 90.75 90 PRO A N 1
ATOM 720 C CA . PRO A 1 90 ? -16.496 -3.178 -0.991 1.00 90.75 90 PRO A CA 1
ATOM 721 C C . PRO A 1 90 ? -17.134 -4.485 -0.501 1.00 90.75 90 PRO A C 1
ATOM 723 O O . PRO A 1 90 ? -16.453 -5.489 -0.295 1.00 90.75 90 PRO A O 1
ATOM 726 N N . PHE A 1 91 ? -18.468 -4.497 -0.450 1.00 88.50 91 PHE A N 1
ATOM 727 C CA . PHE A 1 91 ? -19.292 -5.605 0.060 1.00 88.50 91 PHE A CA 1
ATOM 728 C C . PHE A 1 91 ? -19.083 -6.965 -0.636 1.00 88.50 91 PHE A C 1
ATOM 730 O O . PHE A 1 91 ? -19.521 -7.993 -0.129 1.00 88.50 91 PHE A O 1
ATOM 737 N N . TYR A 1 92 ? -18.476 -6.994 -1.827 1.00 87.56 92 TYR A N 1
ATOM 738 C CA . TYR A 1 92 ? -18.259 -8.225 -2.589 1.00 87.56 92 TYR A CA 1
ATOM 739 C C . TYR A 1 92 ? -16.967 -8.965 -2.217 1.00 87.56 92 TYR A C 1
ATOM 741 O O . TYR A 1 92 ? -16.765 -10.087 -2.708 1.00 87.56 92 TYR A O 1
ATOM 749 N N . MET A 1 93 ? -16.100 -8.365 -1.393 1.00 89.38 93 MET A N 1
ATOM 750 C CA . MET A 1 93 ? -14.908 -9.034 -0.875 1.00 89.38 93 MET A CA 1
ATOM 751 C C . MET A 1 93 ? -15.285 -10.147 0.110 1.00 89.38 93 MET A C 1
ATOM 753 O O . MET A 1 93 ? -16.357 -10.130 0.712 1.00 89.38 93 MET A O 1
ATOM 757 N N . ARG A 1 94 ? -14.429 -11.165 0.231 1.00 89.12 94 ARG A N 1
ATOM 758 C CA . ARG A 1 94 ? -14.678 -12.300 1.124 1.00 89.12 94 ARG A CA 1
ATOM 759 C C . ARG A 1 94 ? -14.224 -11.943 2.532 1.00 89.12 94 ARG A C 1
ATOM 761 O O . ARG A 1 94 ? -13.038 -11.684 2.714 1.00 89.12 94 ARG A O 1
ATOM 768 N N . ASP A 1 95 ? -15.143 -12.014 3.490 1.00 90.50 95 ASP A N 1
ATOM 769 C CA . ASP A 1 95 ? -14.829 -11.980 4.920 1.00 90.50 95 ASP A CA 1
ATOM 770 C C . ASP A 1 95 ? -13.948 -13.186 5.289 1.00 90.50 95 ASP A C 1
ATOM 772 O O . ASP A 1 95 ? -14.186 -14.319 4.844 1.00 90.50 95 ASP A O 1
ATOM 776 N N . ASN A 1 96 ? -12.878 -12.923 6.031 1.00 89.50 96 ASN A N 1
ATOM 777 C CA . ASN A 1 96 ? -11.981 -13.942 6.551 1.00 89.50 96 ASN A CA 1
ATOM 778 C C . ASN A 1 96 ? -12.514 -14.603 7.827 1.00 89.50 96 ASN A C 1
ATOM 780 O O . ASN A 1 96 ? -11.980 -15.649 8.194 1.00 89.50 96 ASN A O 1
ATOM 784 N N . GLU A 1 97 ? -13.554 -14.041 8.454 1.00 87.00 97 GLU A N 1
ATOM 785 C CA . GLU A 1 97 ? -14.151 -14.506 9.715 1.00 87.00 97 GLU A CA 1
ATOM 786 C C . GLU A 1 97 ? -13.127 -14.563 10.870 1.00 87.00 97 GLU A C 1
ATOM 788 O O . GLU A 1 97 ? -13.278 -15.296 11.849 1.00 87.00 97 GLU A O 1
ATOM 793 N N . ASP A 1 98 ? -12.056 -13.775 10.766 1.00 82.25 98 ASP A N 1
ATOM 794 C CA . ASP A 1 98 ? -10.925 -13.727 11.685 1.00 82.25 98 ASP A CA 1
ATOM 795 C C . ASP A 1 98 ? -11.206 -12.808 12.884 1.00 82.25 98 ASP A C 1
ATOM 797 O O . ASP A 1 98 ? -10.586 -11.765 13.089 1.00 82.25 98 ASP A O 1
ATOM 801 N N . GLY A 1 99 ? -12.153 -13.237 13.724 1.00 72.06 99 GLY A N 1
ATOM 802 C CA . GLY A 1 99 ? -12.404 -12.661 15.047 1.00 72.06 99 GLY A CA 1
ATOM 803 C C . GLY A 1 99 ? -12.604 -11.131 15.046 1.00 72.06 99 GLY A C 1
ATOM 804 O O . GLY A 1 99 ? -13.170 -10.588 14.103 1.00 72.06 99 GLY A O 1
ATOM 805 N N . PRO A 1 100 ? -12.164 -10.403 16.095 1.00 70.88 100 PRO A N 1
ATOM 806 C CA . PRO A 1 100 ? -12.512 -8.990 16.286 1.00 70.88 100 PRO A CA 1
ATOM 807 C C . PRO A 1 100 ? -11.976 -8.039 15.202 1.00 70.88 100 PRO A C 1
ATOM 809 O O . PRO A 1 100 ? -12.454 -6.911 15.120 1.00 70.88 100 PRO A O 1
ATOM 812 N N . GLN A 1 101 ? -10.994 -8.456 14.394 1.00 72.62 101 GLN A N 1
ATOM 813 C CA . GLN A 1 101 ? -10.399 -7.609 13.354 1.00 72.62 101 GLN A CA 1
ATOM 814 C C . GLN A 1 101 ? -11.198 -7.624 12.042 1.00 72.62 101 GLN A C 1
ATOM 816 O O . GLN A 1 101 ? -11.060 -6.674 11.279 1.00 72.62 101 GLN A O 1
ATOM 821 N N . HIS A 1 102 ? -12.042 -8.639 11.796 1.00 84.06 102 HIS A N 1
ATOM 822 C CA . HIS A 1 102 ? -12.909 -8.755 10.611 1.00 84.06 102 HIS A CA 1
ATOM 823 C C . HIS A 1 102 ? -12.235 -8.255 9.323 1.00 84.06 102 HIS A C 1
ATOM 825 O O . HIS A 1 102 ? -12.547 -7.171 8.816 1.00 84.06 102 HIS A O 1
ATOM 831 N N . THR A 1 103 ? -11.266 -9.010 8.814 1.00 88.88 103 THR A N 1
ATOM 832 C CA . THR A 1 103 ? -10.536 -8.644 7.600 1.00 88.88 103 THR A CA 1
ATOM 833 C C . THR A 1 103 ? -11.131 -9.296 6.358 1.00 88.88 103 THR A C 1
ATOM 835 O O . THR A 1 103 ? -11.873 -10.275 6.419 1.00 88.88 103 THR A O 1
ATOM 838 N N . VAL A 1 104 ? -10.802 -8.750 5.190 1.00 87.19 104 VAL A N 1
ATOM 839 C CA . VAL A 1 104 ? -11.240 -9.277 3.902 1.00 87.19 104 VAL A CA 1
ATOM 840 C C . VAL A 1 104 ? -10.085 -9.608 2.982 1.00 87.19 104 VAL A C 1
ATOM 842 O O . VAL A 1 104 ? -9.050 -8.938 2.951 1.00 87.19 104 VAL A O 1
ATOM 845 N N . ARG A 1 105 ? -10.318 -10.608 2.140 1.00 86.12 105 ARG A N 1
ATOM 846 C CA . ARG A 1 105 ? -9.474 -10.927 0.991 1.00 86.12 105 ARG A CA 1
ATOM 847 C C . ARG A 1 105 ? -10.283 -10.881 -0.292 1.00 86.12 105 ARG A C 1
ATOM 849 O O . ARG A 1 105 ? -11.504 -11.077 -0.297 1.00 86.12 105 ARG A O 1
ATOM 856 N N . GLU A 1 106 ? -9.590 -10.667 -1.402 1.00 78.56 106 GLU A N 1
ATOM 857 C CA . GLU A 1 106 ? -10.203 -10.868 -2.707 1.00 78.56 106 GLU A CA 1
ATOM 858 C C . GLU A 1 106 ? -10.696 -12.314 -2.809 1.00 78.56 106 GLU A C 1
ATOM 860 O O . GLU A 1 106 ? -10.020 -13.262 -2.386 1.00 78.56 106 GLU A O 1
ATOM 865 N N . ARG A 1 107 ? -11.913 -12.499 -3.335 1.00 67.00 107 ARG A N 1
ATOM 866 C CA . ARG A 1 107 ? -12.344 -13.846 -3.699 1.00 67.00 107 ARG A CA 1
ATOM 867 C C . ARG A 1 107 ? -11.374 -14.332 -4.768 1.00 67.00 107 ARG A C 1
ATOM 869 O O . ARG A 1 107 ? -11.130 -13.572 -5.703 1.00 67.00 107 ARG A O 1
ATOM 876 N N . PRO A 1 108 ? -10.838 -15.563 -4.669 1.00 57.38 108 PRO A N 1
ATOM 877 C CA . PRO A 1 108 ? -10.165 -16.129 -5.820 1.00 57.38 108 PRO A CA 1
ATOM 878 C C . PRO A 1 108 ? -11.169 -16.048 -6.965 1.00 57.38 108 PRO A C 1
ATOM 880 O O . PRO A 1 108 ? -12.285 -16.567 -6.835 1.00 57.38 108 PRO A O 1
ATOM 883 N N . ASN A 1 109 ? -10.815 -15.338 -8.040 1.00 50.47 109 ASN A N 1
ATOM 884 C CA . ASN A 1 109 ? -11.549 -15.485 -9.283 1.00 50.47 109 ASN A CA 1
ATOM 885 C C . ASN A 1 109 ? -11.592 -16.992 -9.525 1.00 50.47 109 ASN A C 1
ATOM 887 O O . ASN A 1 109 ? -10.543 -17.641 -9.565 1.00 50.47 109 ASN A O 1
ATOM 891 N N . LYS A 1 110 ? -12.796 -17.567 -9.613 1.00 44.72 110 LYS A N 1
ATOM 892 C CA . LYS A 1 110 ? -12.932 -18.816 -10.352 1.00 44.72 110 LYS A CA 1
ATOM 893 C C . LYS A 1 110 ? -12.374 -18.470 -11.727 1.00 44.72 110 LYS A C 1
ATOM 895 O O . LYS A 1 110 ? -12.975 -17.666 -12.430 1.00 44.72 110 LYS A O 1
ATOM 900 N N . LEU A 1 111 ? -11.153 -18.919 -12.010 1.00 39.78 111 LEU A N 1
ATOM 901 C CA . LEU A 1 111 ? -10.673 -18.964 -13.377 1.00 39.78 111 LEU A CA 1
ATOM 902 C C . LEU A 1 111 ? -11.627 -19.932 -14.077 1.00 39.78 111 LEU A C 1
ATOM 904 O O . LEU A 1 111 ? -11.568 -21.135 -13.819 1.00 39.78 111 LEU A O 1
ATOM 908 N N . ASP A 1 112 ? -12.555 -19.367 -14.841 1.00 38.88 112 ASP A N 1
ATOM 909 C CA . ASP A 1 112 ? -13.124 -20.029 -16.007 1.00 38.88 112 ASP A CA 1
ATOM 910 C C . ASP A 1 112 ? -12.034 -20.136 -17.090 1.00 38.88 112 ASP A C 1
ATOM 912 O O . ASP A 1 112 ? -11.218 -19.185 -17.207 1.00 38.88 112 ASP A O 1
#

Radius of gyration: 18.05 Å; chains: 1; bounding box: 37×34×46 Å

Sequence (112 aa):
MVLASCPEDVALCHRFIAPGQKDRLEHMLKNNFLTISYTEAVEILKQASQNFTFTPEWGVDLHTEHEKYLVKHCGNIPVFVINYPLALKPFYMRDNEDGPQHTVRERPNKLD

Secondary structure (DSSP, 8-state):
-HHHH-HHHHHHHHHHT-TT-HHHHHHHHHSPPEEEEHHHHHHHHHT-SSPPSS---TTSPPPHHHHHHHHHHTTSS-EEEE-EEGGGS-TTSEE---GGG-EEEPPPP---

pLDDT: mean 87.52, std 11.26, range [38.88, 97.06]

Foldseek 3Di:
DCCVVPVPVVVVCCVPPNPPCVVVVVVQVVDDEAEEELVVLLVQQQPDPDDDPDRRDQPDDDDPVSLVVVCVVVPVYHYHYAFHQPNVDDPQFDFPPPPPRGTTGHDPPPPD

Organism: Cnephaeus nilssonii (NCBI:txid3371016)